Protein AF-A0A3B0UAQ5-F1 (afdb_monomer_lite)

pLDDT: mean 87.77, std 10.95, range [44.06, 98.56]

Radius of gyration: 17.06 Å; chains: 1; bounding box: 45×27×37 Å

Structure (mmCIF, N/CA/C/O backbone):
data_AF-A0A3B0UAQ5-F1
#
_entry.id   AF-A0A3B0UAQ5-F1
#
loop_
_atom_site.group_PDB
_atom_site.id
_atom_site.type_symbol
_atom_site.label_atom_id
_atom_site.label_alt_id
_atom_site.label_comp_id
_atom_site.label_asym_id
_atom_site.label_entity_id
_atom_site.label_seq_id
_atom_site.pdbx_PDB_ins_code
_atom_site.Cartn_x
_atom_site.Cartn_y
_atom_site.Cartn_z
_atom_site.occupancy
_atom_site.B_iso_or_equiv
_atom_site.auth_seq_id
_atom_site.auth_comp_id
_atom_site.auth_asym_id
_atom_site.auth_atom_id
_atom_site.pdbx_PDB_model_num
ATOM 1 N N . MET A 1 1 ? 29.776 5.754 12.415 1.00 44.06 1 MET A N 1
ATOM 2 C CA . MET A 1 1 ? 28.714 6.375 13.229 1.00 44.06 1 MET A CA 1
ATOM 3 C C . MET A 1 1 ? 27.498 5.483 13.096 1.00 44.06 1 MET A C 1
ATOM 5 O O . MET A 1 1 ? 26.769 5.607 12.121 1.00 44.06 1 MET A O 1
ATOM 9 N N . ASP A 1 2 ? 27.355 4.520 14.004 1.00 56.88 2 ASP A N 1
ATOM 10 C CA . ASP A 1 2 ? 26.184 3.645 14.043 1.00 56.88 2 ASP A CA 1
ATOM 11 C C . ASP A 1 2 ? 25.025 4.402 14.681 1.00 56.88 2 ASP A C 1
ATOM 13 O O . ASP A 1 2 ? 24.806 4.350 15.885 1.00 56.88 2 ASP A O 1
ATOM 17 N N . ASN A 1 3 ? 24.296 5.138 13.848 1.00 59.47 3 ASN A N 1
ATOM 18 C CA . ASN A 1 3 ? 23.003 5.711 14.199 1.00 59.47 3 ASN A CA 1
ATOM 19 C C . ASN A 1 3 ? 21.911 4.854 13.557 1.00 59.47 3 ASN A C 1
ATOM 21 O O . ASN A 1 3 ? 21.226 5.276 12.626 1.00 59.47 3 ASN A O 1
ATOM 25 N N . LYS A 1 4 ? 21.759 3.612 14.022 1.00 67.31 4 LYS A N 1
ATOM 26 C CA . LYS A 1 4 ? 20.555 2.839 13.704 1.00 67.31 4 LYS A CA 1
ATOM 27 C C . LYS A 1 4 ? 19.477 3.185 14.723 1.00 67.31 4 LYS A C 1
ATOM 29 O O . LYS A 1 4 ? 19.289 2.475 15.703 1.00 67.31 4 LYS A O 1
ATOM 34 N N . ASN A 1 5 ? 18.755 4.270 14.460 1.00 83.44 5 ASN A N 1
ATOM 35 C CA . ASN A 1 5 ? 17.419 4.442 15.020 1.00 83.44 5 ASN A CA 1
ATOM 36 C C . ASN A 1 5 ? 16.503 3.481 14.262 1.00 83.44 5 ASN A C 1
ATOM 38 O O . ASN A 1 5 ? 16.035 3.791 13.167 1.00 83.44 5 ASN A O 1
ATOM 42 N N . ILE A 1 6 ? 16.354 2.271 14.797 1.00 89.12 6 ILE A N 1
ATOM 43 C CA . ILE A 1 6 ? 15.467 1.259 14.228 1.00 89.12 6 ILE A CA 1
ATOM 44 C C . ILE A 1 6 ? 14.035 1.779 14.356 1.00 89.12 6 ILE A C 1
ATOM 46 O O . ILE A 1 6 ? 13.619 2.209 15.429 1.00 89.12 6 ILE A O 1
ATOM 50 N N . ILE A 1 7 ? 13.303 1.757 13.245 1.00 89.81 7 ILE A N 1
ATOM 51 C CA . ILE A 1 7 ? 11.869 2.023 13.220 1.00 89.81 7 ILE A CA 1
ATOM 52 C C . ILE A 1 7 ? 11.194 0.692 12.924 1.00 89.81 7 ILE A C 1
ATOM 54 O O . ILE A 1 7 ? 11.395 0.115 11.856 1.00 89.81 7 ILE A O 1
ATOM 58 N N . GLU A 1 8 ? 10.410 0.217 13.881 1.00 92.75 8 GLU A N 1
ATOM 59 C CA . GLU A 1 8 ? 9.562 -0.960 13.731 1.00 92.75 8 GLU A CA 1
ATOM 60 C C . GLU A 1 8 ? 8.131 -0.503 13.456 1.00 92.75 8 GLU A C 1
ATOM 62 O O . GLU A 1 8 ? 7.685 0.530 13.959 1.00 92.75 8 GLU A O 1
ATOM 67 N N . PHE A 1 9 ? 7.410 -1.258 12.635 1.00 93.44 9 PHE A N 1
ATOM 68 C CA . PHE A 1 9 ? 6.006 -1.001 12.347 1.00 93.44 9 PHE A CA 1
ATOM 69 C C . PHE A 1 9 ? 5.227 -2.308 12.413 1.00 93.44 9 PHE A C 1
ATOM 71 O O . PHE A 1 9 ? 5.723 -3.363 12.013 1.00 93.44 9 PHE A O 1
ATOM 78 N N . SER A 1 10 ? 3.989 -2.210 12.884 1.00 95.69 10 SER A N 1
ATOM 79 C CA . SER A 1 10 ? 3.028 -3.308 12.875 1.00 95.69 10 SER A CA 1
ATOM 80 C C . SER A 1 10 ? 2.028 -3.085 11.741 1.00 95.69 10 SER A C 1
ATOM 82 O O . SER A 1 10 ? 1.568 -1.954 11.561 1.00 95.69 10 SER A O 1
ATOM 84 N N . PRO A 1 11 ? 1.689 -4.119 10.954 1.00 97.06 11 PRO A N 1
ATOM 85 C CA . PRO A 1 11 ? 0.637 -3.999 9.954 1.00 97.06 11 PRO A CA 1
ATOM 86 C C . PRO A 1 11 ? -0.706 -3.694 10.629 1.00 97.06 11 PRO A C 1
ATOM 88 O O . PRO A 1 11 ? -0.996 -4.208 11.705 1.00 97.06 11 PRO A O 1
ATOM 91 N N . VAL A 1 12 ? -1.533 -2.886 9.964 1.00 98.00 12 VAL A N 1
ATOM 92 C CA . VAL A 1 12 ? -2.906 -2.568 10.404 1.00 98.00 12 VAL A CA 1
ATOM 93 C C . V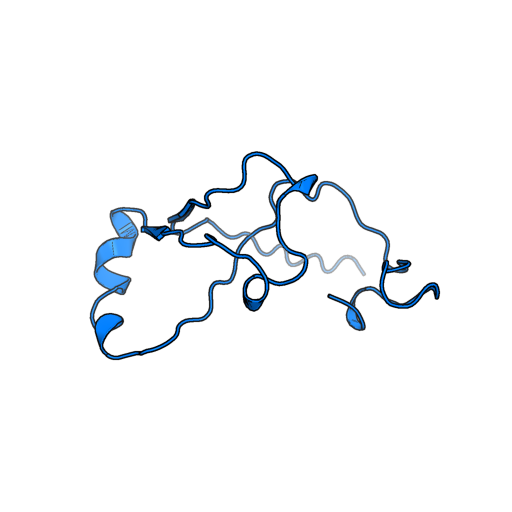AL A 1 12 ? -3.965 -3.429 9.709 1.00 98.00 12 VAL A C 1
ATOM 95 O O . VAL A 1 12 ? -5.160 -3.272 9.946 1.00 98.00 12 VAL A O 1
ATOM 98 N N . GLY A 1 13 ? -3.533 -4.307 8.804 1.00 98.00 13 GLY A N 1
ATOM 99 C CA . GLY A 1 13 ? -4.414 -5.049 7.923 1.00 98.00 13 GLY A CA 1
ATOM 100 C C . GLY A 1 13 ? -3.683 -5.841 6.841 1.00 98.00 13 GLY A C 1
ATOM 101 O O . GLY A 1 13 ? -2.448 -5.871 6.796 1.00 98.00 13 GLY A O 1
ATOM 102 N N . ILE A 1 14 ? -4.460 -6.461 5.953 1.00 97.81 14 ILE A N 1
ATOM 103 C CA . ILE A 1 14 ? -4.003 -7.309 4.845 1.00 97.81 14 ILE A CA 1
ATOM 104 C C . ILE A 1 14 ? -4.662 -6.843 3.543 1.00 97.81 14 ILE A C 1
ATOM 106 O O . ILE A 1 14 ? -5.853 -6.549 3.503 1.00 97.81 14 ILE A O 1
ATOM 110 N N . ILE A 1 15 ? -3.884 -6.780 2.460 1.00 95.88 15 ILE A N 1
ATOM 111 C CA . ILE A 1 15 ? -4.400 -6.485 1.118 1.00 95.88 15 ILE A CA 1
ATOM 112 C C . ILE A 1 15 ? -4.658 -7.807 0.396 1.00 95.88 15 ILE A C 1
ATOM 114 O O . ILE A 1 15 ? -3.731 -8.595 0.196 1.00 95.88 15 ILE A O 1
ATOM 118 N N . HIS A 1 16 ? -5.896 -8.012 -0.043 1.00 93.50 16 HIS A N 1
ATOM 119 C CA . HIS A 1 16 ? -6.318 -9.165 -0.830 1.00 93.50 16 HIS A CA 1
ATOM 120 C C . HIS A 1 16 ? -6.440 -8.765 -2.298 1.00 93.50 16 HIS A C 1
ATOM 122 O O . HIS A 1 16 ? -7.148 -7.819 -2.644 1.00 93.50 16 HIS A O 1
ATOM 128 N N . THR A 1 17 ? -5.736 -9.487 -3.166 1.00 91.56 17 THR A N 1
ATOM 129 C CA . THR A 1 17 ? -5.715 -9.240 -4.615 1.00 91.56 17 THR A CA 1
ATOM 130 C C . THR A 1 17 ? -5.990 -10.539 -5.369 1.00 91.56 17 THR A C 1
ATOM 132 O O . THR A 1 17 ? -5.710 -11.611 -4.830 1.00 91.56 17 THR A O 1
ATOM 135 N N . PRO A 1 18 ? -6.483 -10.481 -6.616 1.00 88.69 18 PRO A N 1
ATOM 136 C CA . PRO A 1 18 ? -6.752 -11.679 -7.410 1.00 88.69 18 PRO A CA 1
ATOM 137 C C . PRO A 1 18 ? -5.478 -12.325 -7.985 1.00 88.69 18 PRO A C 1
ATOM 139 O O . PRO A 1 18 ? -5.563 -13.309 -8.717 1.00 88.69 18 PRO A O 1
ATOM 142 N N . PHE A 1 19 ? -4.293 -11.776 -7.697 1.00 86.94 19 PHE A N 1
ATOM 143 C CA . PHE A 1 19 ? -3.032 -12.250 -8.255 1.00 86.94 19 PHE A CA 1
ATOM 144 C C . PHE A 1 19 ? -2.500 -13.451 -7.462 1.00 86.94 19 PHE A C 1
ATOM 146 O O . PHE A 1 19 ? -2.128 -13.330 -6.298 1.00 86.94 19 PHE A O 1
ATOM 153 N N . ASP A 1 20 ? -2.381 -14.603 -8.118 1.00 79.06 20 ASP A N 1
ATOM 154 C CA . ASP A 1 20 ? -1.839 -15.855 -7.567 1.00 79.06 20 ASP A CA 1
ATOM 155 C C . ASP A 1 20 ? -0.318 -16.010 -7.789 1.00 79.06 20 ASP A C 1
ATOM 157 O O . ASP A 1 20 ? 0.221 -17.115 -7.773 1.00 79.06 20 ASP A O 1
ATOM 161 N N . GLY A 1 21 ? 0.402 -14.904 -8.000 1.00 77.50 21 GLY A N 1
ATOM 162 C CA . GLY A 1 21 ? 1.861 -14.906 -8.129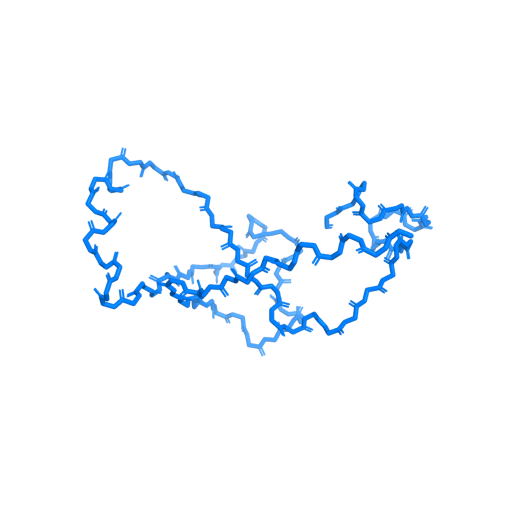 1.00 77.50 21 GLY A CA 1
ATOM 163 C C . GLY A 1 21 ? 2.426 -13.608 -8.702 1.00 77.50 21 GLY A C 1
ATOM 164 O O . GLY A 1 21 ? 1.733 -12.880 -9.411 1.00 77.50 21 GLY A O 1
ATOM 165 N N . LYS A 1 22 ? 3.711 -13.330 -8.425 1.00 77.19 22 LYS A N 1
ATOM 166 C CA . LYS A 1 22 ? 4.408 -12.098 -8.856 1.00 77.19 22 LYS A CA 1
ATOM 167 C C . LYS A 1 22 ? 4.328 -11.867 -10.368 1.00 77.19 22 LYS A C 1
ATOM 169 O O . LYS A 1 22 ? 4.175 -10.729 -10.793 1.00 77.19 22 LYS A O 1
ATOM 174 N N . GLU A 1 23 ? 4.371 -12.944 -11.150 1.00 76.81 23 GLU A N 1
ATOM 175 C CA . GLU A 1 23 ? 4.319 -12.922 -12.621 1.00 76.81 23 GLU A CA 1
ATOM 176 C C . GLU A 1 23 ? 3.029 -12.287 -13.169 1.00 76.81 23 GLU A C 1
ATOM 178 O O . GLU A 1 23 ? 3.012 -11.750 -14.274 1.00 76.81 23 GLU A O 1
ATOM 183 N N . LYS A 1 24 ? 1.935 -12.383 -12.404 1.00 78.25 24 LYS A N 1
ATOM 184 C CA . LYS A 1 24 ? 0.592 -11.935 -12.796 1.00 78.25 24 LYS A CA 1
ATOM 185 C C . LYS A 1 24 ? 0.236 -10.565 -12.222 1.00 78.25 24 LYS A C 1
ATOM 187 O O . LYS A 1 24 ? -0.821 -10.028 -12.543 1.00 78.25 24 LYS A O 1
ATOM 192 N N . ILE A 1 25 ? 1.113 -9.994 -11.393 1.00 82.81 25 ILE A N 1
ATOM 193 C CA . ILE A 1 25 ? 0.929 -8.656 -10.837 1.00 82.81 25 ILE A CA 1
ATOM 194 C C . ILE A 1 25 ? 1.223 -7.635 -11.943 1.00 82.81 25 ILE A C 1
ATOM 196 O O . ILE A 1 25 ? 2.312 -7.651 -12.527 1.00 82.81 25 ILE A O 1
ATOM 200 N N . PRO A 1 26 ? 0.297 -6.707 -12.234 1.00 80.62 26 PRO A N 1
ATOM 201 C CA . PRO A 1 26 ? 0.545 -5.672 -13.219 1.00 80.62 26 PRO A CA 1
ATOM 202 C C . PRO A 1 26 ? 1.671 -4.754 -12.738 1.00 80.62 26 PRO A C 1
ATOM 204 O O . PRO A 1 26 ? 1.732 -4.363 -11.573 1.00 80.62 26 PRO A O 1
ATOM 207 N N . HIS A 1 27 ? 2.534 -4.334 -13.664 1.00 76.62 27 HIS A N 1
ATOM 208 C CA . HIS A 1 27 ? 3.660 -3.454 -13.338 1.00 76.62 27 HIS A CA 1
ATOM 209 C C . HIS A 1 27 ? 3.213 -2.111 -12.728 1.00 76.62 27 HIS A C 1
ATOM 211 O O . HIS A 1 27 ? 3.956 -1.491 -11.972 1.00 76.62 27 HIS A O 1
ATOM 217 N N . GLN A 1 28 ? 1.991 -1.661 -13.032 1.00 74.31 28 GLN A N 1
ATOM 218 C CA . GLN A 1 28 ? 1.288 -0.662 -12.227 1.00 74.31 28 GLN A CA 1
ATOM 219 C C . GLN A 1 28 ? -0.177 -1.066 -12.095 1.00 74.31 28 GLN A C 1
ATOM 221 O O . GLN A 1 28 ? -0.801 -1.424 -13.094 1.00 74.31 28 GLN A O 1
ATOM 226 N N . GLY A 1 29 ? -0.736 -0.938 -10.887 1.00 72.81 29 GLY A N 1
ATOM 227 C CA . GLY A 1 29 ? -2.101 -1.372 -10.571 1.00 72.81 29 GLY A CA 1
ATOM 228 C C . GLY A 1 29 ? -3.153 -0.877 -11.567 1.00 72.81 29 GLY A C 1
ATOM 229 O O . GLY A 1 29 ? -3.976 -1.668 -12.005 1.00 72.81 29 GLY A O 1
ATOM 230 N N . ARG A 1 30 ? -3.062 0.382 -12.026 1.00 75.12 30 ARG A N 1
ATOM 231 C CA . ARG A 1 30 ? -4.016 0.995 -12.973 1.00 75.12 30 ARG A CA 1
ATOM 232 C C . ARG A 1 30 ? -4.113 0.285 -14.334 1.00 75.12 30 ARG A C 1
ATOM 234 O O . ARG A 1 30 ? -5.086 0.496 -15.045 1.00 75.12 30 ARG A O 1
ATOM 241 N N . PHE A 1 31 ? -3.110 -0.502 -14.718 1.00 68.44 31 PHE A N 1
ATOM 242 C CA . PHE A 1 31 ? -3.067 -1.174 -16.020 1.00 68.44 31 PHE A CA 1
ATOM 243 C C . PHE A 1 31 ? -3.524 -2.637 -15.973 1.00 68.44 31 PHE A C 1
ATOM 245 O O . PHE A 1 31 ? -3.493 -3.299 -17.005 1.00 68.44 31 PHE A O 1
ATOM 252 N N . GLY A 1 32 ? -3.903 -3.158 -14.801 1.00 68.25 32 GLY A N 1
ATOM 253 C CA . GLY A 1 32 ? -4.457 -4.507 -14.688 1.00 68.25 32 GLY A CA 1
ATOM 254 C C . GLY A 1 32 ? -5.935 -4.536 -15.070 1.00 68.25 32 GLY A C 1
ATOM 255 O O . GLY A 1 32 ? -6.714 -3.739 -14.556 1.00 68.25 32 GLY A O 1
ATOM 256 N N . GLU A 1 33 ? -6.325 -5.468 -15.935 1.00 69.88 33 GLU A N 1
ATOM 257 C CA . GLU A 1 33 ? -7.728 -5.862 -16.100 1.00 69.88 33 GLU A CA 1
ATOM 258 C C . GLU A 1 33 ? -8.124 -6.801 -14.948 1.00 69.88 33 GLU A C 1
ATOM 260 O O . GLU A 1 33 ? -7.303 -7.609 -14.514 1.00 69.88 33 GLU A O 1
ATOM 265 N N . ASN A 1 34 ? -9.365 -6.708 -14.452 1.00 75.38 34 ASN A N 1
ATOM 266 C CA . ASN A 1 34 ? -9.875 -7.527 -13.336 1.00 75.38 34 ASN A CA 1
ATOM 267 C C . ASN A 1 34 ? -8.973 -7.493 -12.085 1.00 75.38 34 ASN A C 1
ATOM 269 O O . ASN A 1 34 ? -8.659 -8.525 -11.495 1.00 75.38 34 ASN A O 1
ATOM 273 N N . ASN A 1 35 ? -8.529 -6.299 -11.698 1.00 83.19 35 ASN A N 1
ATOM 274 C CA . ASN A 1 35 ? -7.625 -6.051 -10.572 1.00 83.19 35 ASN A CA 1
ATOM 275 C C . ASN A 1 35 ? -8.356 -5.671 -9.271 1.00 83.19 35 ASN A C 1
ATOM 277 O O . ASN A 1 35 ? -7.709 -5.182 -8.341 1.00 83.19 35 ASN A O 1
ATOM 281 N N . ASP A 1 36 ? -9.674 -5.873 -9.210 1.00 87.12 36 ASP A N 1
ATOM 282 C CA . ASP A 1 36 ? -10.472 -5.568 -8.027 1.00 87.12 36 ASP A CA 1
ATOM 283 C C . ASP A 1 36 ? -9.980 -6.393 -6.836 1.00 87.12 36 ASP A C 1
ATOM 285 O O . ASP A 1 36 ? -9.861 -7.619 -6.887 1.00 87.12 36 ASP A O 1
ATOM 289 N N . GLY A 1 37 ? -9.679 -5.693 -5.751 1.00 89.81 37 GLY A N 1
ATOM 290 C CA . GLY A 1 37 ? -9.204 -6.254 -4.499 1.00 89.81 37 GLY A CA 1
ATOM 291 C C . GLY A 1 37 ? -9.812 -5.501 -3.329 1.00 89.81 37 GLY A C 1
ATOM 292 O O . GLY A 1 37 ? -10.541 -4.523 -3.502 1.00 89.81 37 GLY A O 1
ATOM 293 N N . TRP A 1 38 ? -9.510 -5.952 -2.122 1.00 94.56 38 TRP A N 1
ATOM 294 C CA . TRP A 1 38 ? -10.024 -5.332 -0.908 1.00 94.56 38 TRP A CA 1
ATOM 295 C C . TRP A 1 38 ? -8.965 -5.342 0.187 1.00 94.56 38 TRP A C 1
ATOM 297 O O . TRP A 1 38 ? -8.013 -6.123 0.158 1.00 94.56 38 TRP A O 1
ATOM 307 N N . VAL A 1 39 ? -9.114 -4.424 1.137 1.00 97.25 39 VAL A N 1
ATOM 308 C CA . VAL A 1 39 ? -8.227 -4.313 2.292 1.00 97.25 39 VAL A CA 1
ATOM 309 C C . VAL A 1 39 ? -8.997 -4.753 3.523 1.00 97.25 39 VAL A C 1
ATOM 311 O O . VAL A 1 39 ? -10.040 -4.189 3.847 1.00 97.25 39 VAL A O 1
ATOM 314 N N . GLU A 1 40 ? -8.475 -5.765 4.196 1.00 98.25 40 GLU A N 1
ATOM 315 C CA . GLU A 1 40 ? -8.922 -6.196 5.511 1.00 98.25 40 GLU A CA 1
ATOM 316 C C . GLU A 1 40 ? -8.208 -5.354 6.562 1.00 98.25 40 GLU A C 1
ATOM 318 O O . GLU A 1 40 ? -6.983 -5.379 6.615 1.00 98.25 40 GLU A O 1
ATOM 323 N N . ILE A 1 41 ? -8.939 -4.613 7.391 1.00 98.31 41 ILE A N 1
ATOM 324 C CA . ILE A 1 41 ? -8.367 -3.893 8.536 1.00 98.31 41 ILE A CA 1
ATOM 325 C C . ILE A 1 41 ? -8.616 -4.712 9.796 1.00 98.31 41 ILE A C 1
ATOM 327 O O . ILE A 1 41 ? -9.725 -5.210 9.995 1.00 98.31 41 ILE A O 1
ATOM 331 N N . PHE A 1 42 ? -7.591 -4.860 10.637 1.00 98.56 42 PHE A N 1
ATOM 332 C CA . PHE A 1 42 ? -7.735 -5.640 11.863 1.00 98.56 42 PHE A CA 1
ATOM 333 C C . PHE A 1 42 ? -8.724 -4.975 12.833 1.00 98.56 42 PHE A C 1
ATOM 335 O O . PHE A 1 42 ? -8.806 -3.741 12.866 1.00 98.56 42 PHE A O 1
ATOM 342 N N . PRO A 1 43 ? -9.488 -5.761 13.620 1.00 98.50 43 PRO A N 1
ATOM 343 C CA . PRO A 1 43 ? -10.575 -5.237 14.448 1.00 98.50 43 PRO A CA 1
ATOM 344 C C . PRO A 1 43 ? -10.171 -4.088 15.380 1.00 98.50 43 PRO A C 1
ATOM 346 O O . PRO A 1 43 ? -10.935 -3.140 15.546 1.00 98.50 43 PRO A O 1
ATOM 349 N N . GLU A 1 44 ? -8.965 -4.127 15.945 1.00 98.38 44 GLU A N 1
ATOM 350 C CA . GLU A 1 44 ? -8.431 -3.098 16.843 1.00 98.38 44 GLU A CA 1
ATOM 351 C C . GLU A 1 44 ? -8.203 -1.731 16.172 1.00 98.38 44 GLU A C 1
ATOM 353 O O . GLU A 1 44 ? -8.073 -0.724 16.867 1.00 98.38 44 GLU A O 1
ATOM 358 N N . PHE A 1 45 ? -8.186 -1.674 14.836 1.00 98.19 45 PHE A N 1
ATOM 359 C CA . PHE A 1 45 ? -8.030 -0.443 14.054 1.00 98.19 45 PHE A CA 1
ATOM 360 C C . PHE A 1 45 ? -9.318 -0.014 13.337 1.00 98.19 45 PHE A C 1
ATOM 362 O O . PHE A 1 45 ? -9.319 1.011 12.653 1.00 98.19 45 PHE A O 1
ATOM 369 N N . ALA A 1 46 ? -10.419 -0.760 13.488 1.00 98.06 46 ALA A N 1
ATOM 370 C CA . ALA A 1 46 ? -11.652 -0.542 12.731 1.00 98.06 46 ALA A CA 1
ATOM 371 C C . ALA A 1 46 ? -12.266 0.853 12.951 1.00 98.06 46 ALA A C 1
ATOM 373 O O . ALA A 1 46 ? -12.761 1.456 12.001 1.00 98.06 46 ALA A O 1
ATOM 374 N N . GLU A 1 47 ? -12.184 1.408 14.167 1.00 98.38 47 GLU A N 1
ATOM 375 C CA . GLU A 1 47 ? -12.671 2.769 14.457 1.00 98.38 47 GLU A CA 1
ATOM 376 C C . GLU A 1 47 ? -11.969 3.843 13.609 1.00 98.38 47 GLU A C 1
ATOM 378 O O . GLU A 1 47 ? -12.576 4.857 13.261 1.00 98.38 47 GLU A O 1
ATOM 383 N N . GLY A 1 48 ? -10.718 3.596 13.202 1.00 97.44 48 GLY A N 1
ATOM 384 C CA . GLY A 1 48 ? -9.940 4.493 12.346 1.00 97.44 48 GLY A CA 1
ATOM 385 C C . GLY A 1 48 ? -10.470 4.623 10.913 1.00 97.44 48 GLY A C 1
ATOM 386 O O . GLY A 1 48 ? -9.996 5.484 10.175 1.00 97.44 48 GLY A O 1
ATOM 387 N N . LEU A 1 49 ? -11.446 3.801 10.513 1.00 97.50 49 LEU A N 1
ATOM 388 C CA . LEU A 1 49 ? -12.105 3.886 9.205 1.00 97.50 49 LEU A CA 1
ATOM 389 C C . LEU A 1 49 ? -13.217 4.941 9.142 1.00 97.50 49 LEU A C 1
ATOM 391 O O . LEU A 1 49 ? -13.683 5.257 8.049 1.00 97.50 49 LEU A O 1
ATOM 395 N N . SER A 1 50 ? -13.656 5.478 10.282 1.00 98.12 50 SER A N 1
ATOM 396 C CA . SER A 1 50 ? -14.749 6.453 10.333 1.00 98.12 50 SER A CA 1
ATOM 397 C C . SER A 1 50 ? -14.456 7.694 9.475 1.00 98.12 50 SER A C 1
ATOM 399 O O . SER A 1 50 ? -13.437 8.362 9.662 1.00 98.12 50 SER A O 1
ATOM 401 N N . GLY A 1 51 ? -15.350 8.010 8.532 1.00 97.75 51 GLY A N 1
ATOM 402 C CA . GLY A 1 51 ? -15.233 9.154 7.625 1.00 97.75 51 GLY A CA 1
ATOM 403 C C . GLY A 1 51 ? -14.421 8.881 6.356 1.00 97.75 51 GLY A C 1
ATOM 404 O O . GLY A 1 51 ? -14.351 9.753 5.480 1.00 97.75 51 GLY A O 1
ATOM 405 N N . LEU A 1 52 ? -13.828 7.690 6.212 1.00 97.12 52 LEU A N 1
ATOM 406 C CA . LEU A 1 52 ? -13.063 7.315 5.021 1.00 97.12 52 LEU A CA 1
ATOM 407 C C . LEU A 1 52 ? -13.951 7.257 3.767 1.00 97.12 52 LEU A C 1
ATOM 409 O O . LEU A 1 52 ? -13.490 7.556 2.666 1.00 97.12 52 LEU A O 1
ATOM 413 N N . GLU A 1 53 ? -15.238 6.958 3.935 1.00 96.50 53 GLU A N 1
ATOM 414 C CA . GLU A 1 53 ? -16.251 6.936 2.877 1.00 96.50 53 GLU A CA 1
ATOM 415 C C . GLU A 1 53 ? -16.493 8.299 2.211 1.00 96.50 53 GLU A C 1
ATOM 417 O O . GLU A 1 53 ? -17.057 8.360 1.119 1.00 96.50 53 GLU A O 1
ATOM 422 N N . SER A 1 54 ? -16.057 9.399 2.837 1.00 97.94 54 SER A N 1
ATOM 423 C CA . SER A 1 54 ? -16.149 10.740 2.244 1.00 97.94 54 SER A CA 1
ATOM 424 C C . SER A 1 54 ? -15.114 10.990 1.136 1.00 97.94 54 SER A C 1
ATOM 426 O O . SER A 1 54 ? -15.230 11.969 0.392 1.00 97.94 54 SER A O 1
ATOM 428 N N . PHE A 1 55 ? -14.121 10.107 0.989 1.00 97.56 55 PHE A N 1
ATOM 429 C CA . PHE A 1 55 ? -13.073 10.205 -0.022 1.00 97.56 55 PHE A CA 1
ATOM 430 C C . PHE A 1 55 ? -13.344 9.270 -1.201 1.00 97.56 55 PHE A C 1
ATOM 432 O O . PHE A 1 55 ? -13.708 8.112 -1.040 1.00 97.56 55 PHE A O 1
ATOM 439 N N . SER A 1 56 ? -13.078 9.752 -2.416 1.00 96.38 56 SER A N 1
ATOM 440 C CA . SER A 1 56 ? -13.150 8.916 -3.622 1.00 96.38 56 SER A CA 1
ATOM 441 C C . SER A 1 56 ? -11.907 8.049 -3.839 1.00 96.38 56 SER A C 1
ATOM 443 O O . SER A 1 56 ? -11.964 7.088 -4.598 1.00 96.38 56 SER A O 1
ATOM 445 N N . HIS A 1 57 ? -10.776 8.408 -3.221 1.00 95.31 57 HIS A N 1
ATOM 446 C CA . HIS A 1 57 ? -9.485 7.742 -3.386 1.00 95.31 57 HIS A CA 1
ATOM 447 C C . HIS A 1 57 ? -8.693 7.776 -2.079 1.00 95.31 57 HIS A C 1
ATOM 449 O O . HIS A 1 57 ? -8.737 8.764 -1.345 1.00 95.31 57 HIS A O 1
ATOM 455 N N . ILE A 1 58 ? -7.906 6.728 -1.843 1.00 95.06 58 ILE A N 1
ATOM 456 C CA . ILE A 1 58 ? -7.017 6.598 -0.687 1.00 95.06 58 ILE A CA 1
ATOM 457 C C . ILE A 1 58 ? -5.613 6.189 -1.137 1.00 95.06 58 ILE A C 1
ATOM 459 O O . ILE A 1 58 ? -5.432 5.615 -2.213 1.00 95.06 58 ILE A O 1
ATOM 463 N N . TYR A 1 59 ? -4.617 6.459 -0.296 1.00 94.75 59 TYR A N 1
ATOM 464 C CA . TYR A 1 59 ? -3.270 5.922 -0.464 1.00 94.75 59 TYR A CA 1
ATOM 465 C C . TYR A 1 59 ? -3.081 4.724 0.459 1.00 94.75 59 TYR A C 1
ATOM 467 O O . TYR A 1 59 ? -3.286 4.829 1.664 1.00 94.75 59 TYR A O 1
ATOM 475 N N . LEU A 1 60 ? -2.635 3.606 -0.108 1.00 94.38 60 LEU A N 1
ATOM 476 C CA . LEU A 1 60 ? -2.209 2.438 0.653 1.00 94.38 60 LEU A CA 1
ATOM 477 C C . LEU A 1 60 ? -0.682 2.405 0.691 1.00 94.38 60 LEU A C 1
ATOM 479 O O . LEU A 1 60 ? -0.028 2.309 -0.350 1.00 94.38 60 LEU A O 1
ATOM 483 N N . LEU A 1 61 ? -0.117 2.476 1.893 1.00 95.31 61 LEU A N 1
ATOM 484 C CA . LEU A 1 61 ? 1.286 2.165 2.137 1.00 95.31 61 LEU A CA 1
ATOM 485 C C . LEU A 1 61 ? 1.349 0.727 2.636 1.00 95.31 61 LEU A C 1
ATOM 487 O O . LEU A 1 61 ? 0.718 0.388 3.632 1.00 95.31 61 LEU A O 1
ATOM 491 N N . PHE A 1 62 ? 2.094 -0.120 1.936 1.00 94.69 62 PHE A N 1
ATOM 492 C CA . PHE A 1 62 ? 2.163 -1.541 2.247 1.00 94.69 62 PHE A CA 1
ATOM 493 C C . PHE A 1 62 ? 3.598 -2.050 2.203 1.00 94.69 62 PH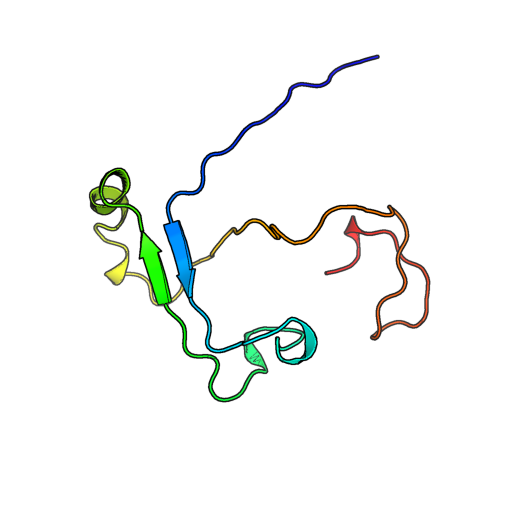E A C 1
ATOM 495 O O . PHE A 1 62 ? 4.473 -1.488 1.542 1.00 94.69 62 PHE A O 1
ATOM 502 N N . HIS A 1 63 ? 3.832 -3.132 2.935 1.00 93.69 63 HIS A N 1
ATOM 503 C CA . HIS A 1 63 ? 5.131 -3.769 3.021 1.00 93.69 63 HIS A CA 1
ATOM 504 C C . HIS A 1 63 ? 5.267 -4.846 1.938 1.00 93.69 63 HIS A C 1
ATOM 506 O O . HIS A 1 63 ? 4.477 -5.793 1.876 1.00 93.69 63 HIS A O 1
ATOM 512 N N . PHE A 1 64 ? 6.301 -4.732 1.101 1.00 91.94 64 PHE A N 1
ATOM 513 C CA . PHE A 1 64 ? 6.691 -5.782 0.161 1.00 91.94 64 PHE A CA 1
ATOM 514 C C . PHE A 1 64 ? 7.323 -6.967 0.917 1.00 91.94 64 PHE A C 1
ATOM 516 O O . PHE A 1 64 ? 8.526 -7.180 0.850 1.00 91.94 64 PHE A O 1
ATOM 523 N N . HIS A 1 65 ? 6.504 -7.749 1.624 1.00 90.94 65 HIS A N 1
ATOM 524 C CA . HIS A 1 65 ? 6.912 -8.852 2.514 1.00 90.94 65 HIS A CA 1
ATOM 525 C C . HIS A 1 65 ? 7.749 -9.957 1.848 1.00 90.94 65 HIS A C 1
ATOM 527 O O . HIS A 1 65 ? 8.505 -10.649 2.520 1.00 90.94 65 HIS A O 1
ATOM 533 N N . HIS A 1 66 ? 7.664 -10.106 0.523 1.00 89.75 66 HIS A N 1
ATOM 534 C CA . HIS A 1 66 ? 8.519 -11.012 -0.254 1.00 89.75 66 HIS A CA 1
ATOM 535 C C . HIS A 1 66 ? 9.808 -10.359 -0.791 1.00 89.75 66 HIS A C 1
ATOM 537 O O . HIS A 1 66 ? 10.488 -10.960 -1.628 1.00 89.75 66 HIS A O 1
ATOM 543 N N . SER A 1 67 ? 10.120 -9.123 -0.396 1.00 89.69 67 SER A N 1
ATOM 544 C CA . SER A 1 67 ? 11.373 -8.438 -0.722 1.00 89.69 67 SER A CA 1
ATOM 545 C C . SER A 1 67 ? 12.391 -8.722 0.377 1.00 89.69 67 SER A C 1
ATOM 547 O O . SER A 1 67 ? 12.376 -8.084 1.424 1.00 89.69 67 SER A O 1
ATOM 549 N N . THR A 1 68 ? 13.264 -9.700 0.150 1.00 86.69 68 THR A N 1
ATOM 550 C CA . THR A 1 68 ? 14.208 -10.195 1.166 1.00 86.69 68 THR A CA 1
ATOM 551 C C . THR A 1 68 ? 15.608 -9.588 1.068 1.00 86.69 68 THR A C 1
ATOM 553 O O . THR A 1 68 ? 16.404 -9.773 1.980 1.00 86.69 68 THR A O 1
ATOM 556 N N . ASP A 1 69 ? 15.923 -8.890 -0.025 1.00 8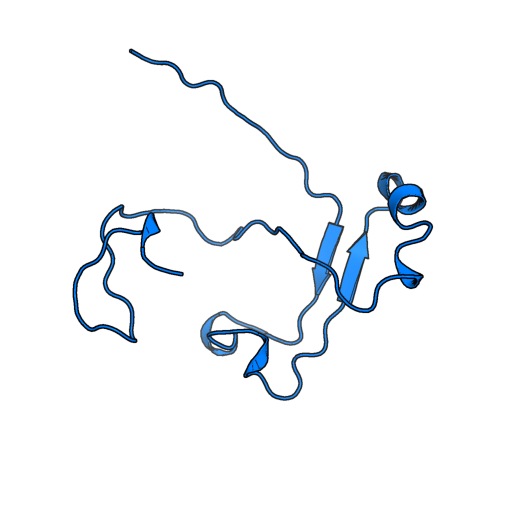7.75 69 ASP A N 1
ATOM 557 C CA . ASP A 1 69 ? 17.240 -8.298 -0.288 1.00 87.75 69 ASP A CA 1
ATOM 558 C C . ASP A 1 69 ? 17.102 -7.002 -1.109 1.00 87.75 69 ASP A C 1
ATOM 560 O O . ASP A 1 69 ? 16.025 -6.71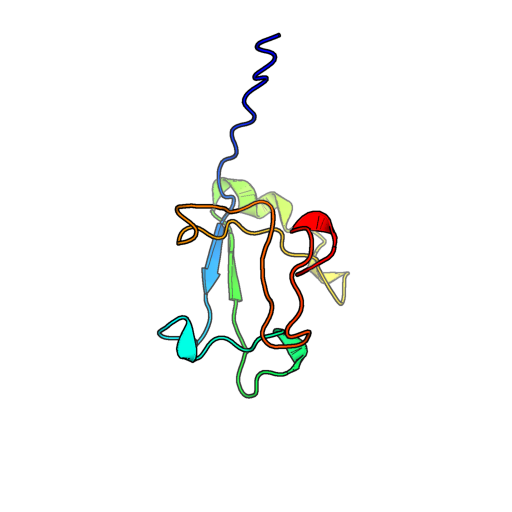3 -1.646 1.00 87.75 69 ASP A O 1
ATOM 564 N N . PHE A 1 70 ? 18.174 -6.212 -1.212 1.00 88.94 70 PHE A N 1
ATOM 565 C CA . PHE A 1 70 ? 18.216 -5.002 -2.028 1.00 88.94 70 PHE A CA 1
ATOM 566 C C . PHE A 1 70 ? 19.599 -4.734 -2.644 1.00 88.94 70 PHE A C 1
ATOM 568 O O . PHE A 1 70 ? 20.643 -5.031 -2.077 1.00 88.94 70 PHE A O 1
ATOM 575 N N . SER A 1 71 ? 19.601 -4.057 -3.796 1.00 92.31 71 SER A N 1
ATOM 576 C CA . SER A 1 71 ? 20.787 -3.399 -4.362 1.00 92.31 71 SER A CA 1
ATOM 577 C C . SER A 1 71 ? 20.459 -1.933 -4.589 1.00 92.31 71 SER A C 1
ATOM 579 O O . SER A 1 71 ? 19.384 -1.629 -5.096 1.00 92.31 71 SER A O 1
ATOM 581 N N . LEU A 1 72 ? 21.381 -1.027 -4.253 1.00 94.50 72 LEU A N 1
ATOM 582 C CA . LEU A 1 72 ? 21.190 0.416 -4.444 1.00 94.50 72 LEU A CA 1
ATOM 583 C C . LEU A 1 72 ? 21.169 0.832 -5.922 1.00 94.50 72 LEU A C 1
ATOM 585 O O . LEU A 1 72 ? 20.648 1.902 -6.239 1.00 94.50 72 LEU A O 1
ATOM 589 N N . ILE A 1 73 ? 21.703 -0.007 -6.813 1.00 94.50 73 ILE A N 1
ATOM 590 C CA . ILE A 1 73 ? 21.688 0.180 -8.266 1.00 94.50 73 ILE A CA 1
ATOM 591 C C . ILE A 1 73 ? 20.933 -0.983 -8.911 1.00 94.50 73 ILE A C 1
ATOM 593 O O . ILE A 1 73 ? 21.230 -2.148 -8.646 1.00 94.50 73 ILE A O 1
ATOM 597 N N . GLN A 1 74 ? 19.967 -0.664 -9.769 1.00 91.81 74 GLN A N 1
ATOM 598 C CA . GLN A 1 74 ? 19.076 -1.629 -10.416 1.00 91.81 74 GLN A CA 1
ATOM 599 C C . GLN A 1 74 ? 18.867 -1.279 -11.895 1.00 91.81 74 GLN A C 1
ATOM 601 O O . GLN A 1 74 ? 18.935 -0.110 -12.289 1.00 91.81 74 GLN A O 1
ATOM 606 N N . ILE A 1 75 ? 18.584 -2.294 -12.714 1.00 89.25 75 ILE A N 1
ATOM 607 C CA . ILE A 1 75 ? 18.143 -2.131 -14.105 1.00 89.25 75 ILE A CA 1
ATOM 608 C C . ILE A 1 75 ? 16.657 -2.472 -14.149 1.00 89.25 75 ILE A C 1
ATOM 610 O O . ILE A 1 75 ? 16.259 -3.575 -13.790 1.00 89.25 75 ILE A O 1
ATOM 614 N N . THR A 1 76 ? 15.830 -1.526 -14.593 1.00 82.50 76 THR A N 1
ATOM 615 C CA . THR A 1 76 ? 14.391 -1.767 -14.756 1.00 82.50 76 THR A CA 1
ATOM 616 C C . THR A 1 76 ? 14.075 -2.226 -16.180 1.00 82.50 76 THR A C 1
ATOM 618 O O . THR A 1 76 ? 14.738 -1.766 -17.121 1.00 82.50 76 THR A O 1
ATOM 621 N N . PRO A 1 77 ? 13.013 -3.033 -16.381 1.00 76.94 77 PRO A N 1
ATOM 622 C CA . PRO A 1 77 ? 12.571 -3.458 -17.714 1.00 76.94 77 PRO A CA 1
ATOM 623 C C . PRO A 1 77 ? 12.301 -2.293 -18.678 1.00 76.94 77 PRO A C 1
ATOM 625 O O . PRO A 1 77 ? 12.387 -2.441 -19.890 1.00 76.94 77 PRO A O 1
ATOM 628 N N . ARG A 1 78 ? 11.980 -1.108 -18.141 1.00 73.50 78 ARG A N 1
ATOM 629 C CA . ARG A 1 78 ? 11.622 0.079 -18.926 1.00 73.50 78 ARG A CA 1
ATOM 630 C C . ARG A 1 78 ? 12.815 0.855 -19.479 1.00 73.50 78 ARG A C 1
ATOM 632 O O . ARG A 1 78 ? 12.662 1.537 -20.486 1.00 73.50 78 ARG A O 1
ATOM 639 N N . HIS A 1 79 ? 13.967 0.825 -18.808 1.00 67.38 79 HIS A N 1
ATOM 640 C CA . HIS A 1 79 ? 15.051 1.769 -19.098 1.00 67.38 79 HIS A CA 1
ATOM 641 C C . HIS A 1 79 ? 16.349 1.132 -19.591 1.00 67.38 79 HIS A C 1
ATOM 643 O O . HIS A 1 79 ? 17.179 1.882 -20.092 1.00 67.38 79 HIS A O 1
ATOM 649 N N . HIS A 1 80 ? 16.531 -0.193 -19.484 1.00 79.50 80 HIS A N 1
ATOM 650 C CA . HIS A 1 80 ? 17.746 -0.925 -19.909 1.00 79.50 80 HIS A CA 1
ATOM 651 C C . HIS A 1 80 ? 19.081 -0.273 -19.472 1.00 79.50 80 HIS A C 1
ATOM 653 O O . HIS A 1 80 ? 20.139 -0.550 -20.026 1.00 79.50 80 HIS A O 1
ATOM 659 N N . GLN A 1 81 ? 19.033 0.605 -18.470 1.00 85.81 81 GLN A N 1
ATOM 660 C CA . GLN A 1 81 ? 20.138 1.388 -17.936 1.00 85.81 81 GLN A CA 1
ATOM 661 C C . GLN A 1 81 ? 20.112 1.254 -16.419 1.00 85.81 81 GLN A C 1
ATOM 663 O O . GLN A 1 81 ? 19.040 1.270 -15.806 1.00 85.81 81 GLN A O 1
ATOM 668 N N . SER A 1 82 ? 21.295 1.150 -15.820 1.00 91.25 82 SER A N 1
ATOM 669 C CA . SER A 1 82 ? 21.457 1.125 -14.371 1.00 91.25 82 SER A CA 1
ATOM 670 C C . SER A 1 82 ? 21.073 2.476 -13.770 1.00 91.25 82 SER A C 1
ATOM 672 O O . SER A 1 82 ? 21.628 3.507 -14.159 1.00 91.25 82 SER A O 1
ATOM 674 N N . LYS A 1 83 ? 20.154 2.478 -12.805 1.00 92.31 83 LYS A N 1
ATOM 675 C CA . LYS A 1 83 ? 19.743 3.671 -12.054 1.00 92.31 83 LYS A CA 1
ATOM 676 C C . LYS A 1 83 ? 19.761 3.391 -10.554 1.00 92.31 83 LYS A C 1
ATOM 678 O O . LYS A 1 83 ? 19.617 2.247 -10.127 1.00 92.31 83 LYS A O 1
ATOM 683 N N . GLY A 1 84 ? 19.925 4.449 -9.762 1.00 94.88 84 GLY A N 1
ATOM 684 C CA . GLY A 1 84 ? 19.760 4.370 -8.312 1.00 94.88 84 GLY A CA 1
ATOM 685 C C . GLY A 1 84 ? 18.313 4.053 -7.937 1.00 94.88 84 GLY A C 1
ATOM 686 O O . GLY A 1 84 ? 17.395 4.593 -8.556 1.00 94.88 84 GLY A O 1
ATOM 687 N N . VAL A 1 85 ? 18.108 3.213 -6.917 1.00 92.81 85 VAL A N 1
ATOM 688 C CA . VAL A 1 85 ? 16.766 2.750 -6.503 1.00 92.81 85 VAL A CA 1
ATOM 689 C C . VAL A 1 85 ? 15.804 3.880 -6.143 1.00 92.81 85 VAL A C 1
ATOM 691 O O . VAL A 1 85 ? 14.616 3.775 -6.41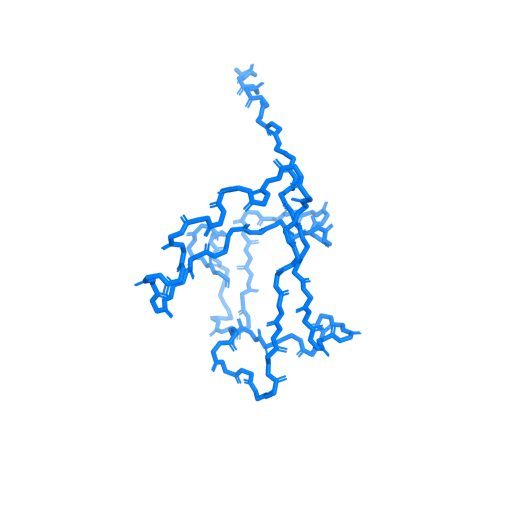0 1.00 92.81 85 VAL A O 1
ATOM 694 N N . PHE A 1 86 ? 16.307 5.002 -5.625 1.00 93.25 86 PHE A N 1
ATOM 695 C CA . PHE A 1 86 ? 15.477 6.168 -5.300 1.00 93.25 86 PHE A CA 1
ATOM 696 C C . PHE A 1 86 ? 14.977 6.945 -6.530 1.00 93.25 86 PHE A C 1
ATOM 698 O O . PHE A 1 86 ? 14.099 7.791 -6.400 1.00 93.25 86 PHE A O 1
ATOM 705 N N . ALA A 1 87 ? 15.519 6.672 -7.722 1.00 92.62 87 ALA A N 1
ATOM 706 C CA . ALA A 1 87 ? 15.101 7.282 -8.986 1.00 92.62 87 ALA A CA 1
ATOM 707 C C . ALA A 1 87 ? 14.202 6.357 -9.832 1.00 92.62 87 ALA A C 1
ATOM 709 O O . ALA A 1 87 ? 13.902 6.674 -10.987 1.00 92.62 87 ALA A O 1
ATOM 710 N N . ILE A 1 88 ? 13.808 5.200 -9.291 1.00 88.38 88 ILE A N 1
ATOM 711 C CA . ILE A 1 88 ? 12.961 4.198 -9.950 1.00 88.38 88 ILE A CA 1
ATOM 712 C C . ILE A 1 88 ? 11.828 3.752 -9.016 1.00 88.38 88 ILE A C 1
ATOM 714 O O . ILE A 1 88 ? 11.809 4.094 -7.835 1.00 88.38 88 ILE A O 1
ATOM 718 N N . ARG A 1 89 ? 10.850 3.037 -9.575 1.00 82.19 89 ARG A N 1
ATOM 719 C CA . ARG A 1 89 ? 9.707 2.453 -8.869 1.00 82.19 89 ARG A CA 1
ATOM 720 C C . ARG A 1 89 ? 9.447 1.060 -9.410 1.00 82.19 89 ARG A C 1
ATOM 722 O O . ARG A 1 89 ? 9.622 0.898 -10.643 1.00 82.19 89 ARG A O 1
#

InterPro domains:
  IPR023370 TrmO-like, N-terminal domain [PF01980] (25-89)
  IPR023370 TrmO-like, N-terminal domain [PS51668] (9-89)
  IPR036413 YaeB-like superfamily [SSF118196] (7-89)
  IPR036414 YaeB, N-terminal domain superfamily [G3DSA:2.40.30.70] (1-89)
  IPR040372 YaeB-like [PTHR12818] (4-89)

Sequence (89 aa):
MDNKNIIEFSPVGIIHTPFDGKEKIPHQGRFGENNDGWVEIFPEFAEGLSGLESFSHIYLLFHFHHSTDFSLIQITPRHHQSKGVFAIR

Organism: NCBI:txid652676

Secondary structure (DSSP, 8-state):
------------EEEE-S-SSGGGS-SSGGG-TT---EEEEPGGGGGGGTTGGG-S--PPP---TT-----SEEE-TTT-SEEEGGG--

Foldseek 3Di:
DPPPPDDDDDDQWDKFWPDPDPVQCPPDLVPDDRGDIDIGGDPVCVVVCPPVVVDPDDDDDDDPVVCPDDDQWDQDPPHNDIDGPVVDD